Protein AF-A0A2M8KG02-F1 (afdb_monomer_lite)

Secondary structure (DSSP, 8-state):
-PPPPPPPP-----S------TTS-GGGSPP----HHHHHHHIIIIIS---HHHHHHHTTS-HHHHHHHHT-

pLDDT: mean 89.97, std 8.2, range [47.66, 96.31]

Radius of gyration: 14.66 Å; chains: 1; bounding box: 34×24×47 Å

Foldseek 3Di:
DPDDDDQWDQPDDDPDQDDDDPPDDPVPDDDDHQDSLLVSLCCVCPVVVDDLCVSCVNRVHHSVVSVVSPVD

Organism: NCBI:txid1974814

InterPro domains:
  IPR002852 Uncharacterised protein family UPF0251 [PF02001] (2-70)
  IPR002852 Uncharacterised protein family UPF0251 [PTHR37478] (1-71)

Structure (mmCIF, N/CA/C/O backbone):
data_AF-A0A2M8KG02-F1
#
_entry.id   AF-A0A2M8KG02-F1
#
loop_
_atom_site.group_PDB
_atom_site.id
_atom_site.type_symbol
_atom_site.label_atom_id
_atom_site.label_alt_id
_atom_site.label_comp_id
_atom_site.label_asym_id
_atom_site.label_entity_id
_atom_site.label_seq_id
_atom_site.pdbx_PDB_ins_code
_atom_site.Cartn_x
_atom_site.Cartn_y
_atom_site.Cartn_z
_atom_site.occupancy
_atom_site.B_iso_or_equiv
_atom_site.auth_seq_id
_atom_site.auth_comp_id
_atom_site.auth_asym_id
_atom_site.auth_atom_id
_atom_site.pdbx_PDB_model_num
ATOM 1 N N . MET A 1 1 ? 10.442 7.192 24.293 1.00 47.66 1 MET A N 1
ATOM 2 C CA . MET A 1 1 ? 9.818 5.891 23.968 1.00 47.66 1 MET A CA 1
ATOM 3 C C . MET A 1 1 ? 8.997 6.065 22.704 1.00 47.66 1 MET A C 1
ATOM 5 O O . MET A 1 1 ? 8.121 6.921 22.687 1.00 47.66 1 MET A O 1
ATOM 9 N N . SER A 1 2 ? 9.318 5.340 21.633 1.00 61.56 2 SER A N 1
ATOM 10 C CA . SER A 1 2 ? 8.511 5.322 20.409 1.00 61.56 2 SER A CA 1
ATOM 11 C C . SER A 1 2 ? 7.166 4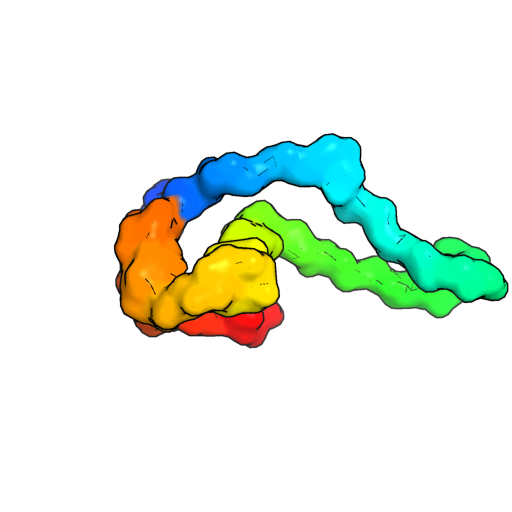.662 20.714 1.00 61.56 2 SER A C 1
ATOM 13 O O . SER A 1 2 ? 7.115 3.586 21.306 1.00 61.56 2 SER A O 1
ATOM 15 N N . ARG A 1 3 ? 6.065 5.336 20.364 1.00 70.00 3 ARG A N 1
ATOM 16 C CA . ARG A 1 3 ? 4.713 4.794 20.541 1.00 70.00 3 ARG A CA 1
ATOM 17 C C . ARG A 1 3 ? 4.617 3.461 19.781 1.00 70.00 3 ARG A C 1
ATOM 19 O O . ARG A 1 3 ? 4.979 3.450 18.602 1.00 70.00 3 ARG A O 1
ATOM 26 N N . PRO A 1 4 ? 4.142 2.368 20.406 1.00 72.25 4 PRO A N 1
ATOM 27 C CA . PRO A 1 4 ? 3.950 1.101 19.710 1.00 72.25 4 PRO A CA 1
ATOM 28 C C . PRO A 1 4 ? 3.061 1.311 18.484 1.00 72.25 4 PRO A C 1
ATOM 30 O O . PRO A 1 4 ? 2.030 1.987 18.572 1.00 72.25 4 PRO A O 1
ATOM 33 N N . ARG A 1 5 ? 3.469 0.766 17.335 1.00 70.31 5 ARG A N 1
ATOM 34 C CA . ARG A 1 5 ? 2.617 0.754 16.143 1.00 70.31 5 ARG A CA 1
ATOM 35 C C . ARG A 1 5 ? 1.429 -0.159 16.443 1.00 70.31 5 ARG A C 1
ATOM 37 O O . ARG A 1 5 ? 1.630 -1.301 16.844 1.00 70.31 5 ARG A O 1
ATOM 44 N N . LEU A 1 6 ? 0.209 0.357 16.302 1.00 76.50 6 LEU A N 1
ATOM 45 C CA . LEU A 1 6 ? -0.985 -0.483 16.384 1.00 76.50 6 LEU A CA 1
ATOM 46 C C . LEU A 1 6 ? -1.018 -1.437 15.187 1.00 76.50 6 LEU A C 1
ATOM 48 O O . LEU A 1 6 ? -0.642 -1.047 14.080 1.00 76.50 6 LEU A O 1
ATOM 52 N N . CYS A 1 7 ? -1.511 -2.656 15.410 1.00 76.62 7 CYS A N 1
ATOM 53 C CA . CYS A 1 7 ? -1.846 -3.571 14.326 1.00 76.62 7 CYS A CA 1
ATOM 54 C C . CYS A 1 7 ? -2.959 -2.950 13.475 1.00 76.62 7 CYS A C 1
ATOM 56 O O . CYS A 1 7 ? -4.002 -2.567 14.004 1.00 76.62 7 CYS A O 1
ATOM 58 N N . ARG A 1 8 ? -2.721 -2.842 12.168 1.00 83.69 8 ARG A N 1
ATOM 59 C CA . ARG A 1 8 ? -3.680 -2.322 11.188 1.00 83.69 8 ARG A CA 1
ATOM 60 C C . ARG A 1 8 ? -4.333 -3.489 10.466 1.00 83.69 8 ARG A C 1
ATOM 62 O O . ARG A 1 8 ? -3.712 -4.541 10.314 1.00 83.69 8 ARG A O 1
ATOM 69 N N . LYS A 1 9 ? -5.574 -3.309 10.025 1.00 89.38 9 LYS A N 1
ATOM 70 C CA . LYS A 1 9 ? -6.272 -4.329 9.242 1.00 89.38 9 LYS A CA 1
ATOM 71 C C . LYS A 1 9 ? -5.973 -4.144 7.763 1.00 89.38 9 LYS A C 1
ATOM 73 O O . LYS A 1 9 ? -6.131 -3.052 7.229 1.00 89.38 9 LYS A O 1
ATOM 78 N N . ILE A 1 10 ? -5.534 -5.229 7.140 1.00 91.12 10 ILE A N 1
ATOM 79 C CA . ILE A 1 10 ? -5.230 -5.320 5.717 1.00 91.12 10 ILE A CA 1
ATOM 80 C C . ILE A 1 10 ? -6.063 -6.476 5.181 1.00 91.12 10 ILE A C 1
ATOM 82 O O . ILE A 1 10 ? -5.931 -7.600 5.663 1.00 91.12 10 ILE A O 1
ATOM 86 N N . GLU A 1 11 ? -6.954 -6.195 4.235 1.00 90.25 11 GLU A N 1
ATOM 87 C CA . GLU A 1 11 ? -7.815 -7.218 3.632 1.00 90.25 11 GLU A CA 1
ATOM 88 C C . GLU A 1 11 ? -7.288 -7.701 2.279 1.00 90.25 11 GLU A C 1
ATOM 90 O O . GLU A 1 11 ? -7.805 -8.671 1.727 1.00 90.25 11 GLU A O 1
ATOM 95 N N . PHE A 1 12 ? -6.262 -7.045 1.738 1.00 89.06 12 PHE A N 1
ATOM 96 C CA . PHE A 1 12 ? -5.709 -7.387 0.441 1.00 89.06 12 PHE A CA 1
ATOM 97 C C . PHE A 1 12 ? -4.424 -8.202 0.540 1.00 89.06 12 PHE A C 1
ATOM 99 O O . PHE A 1 12 ? -3.467 -7.823 1.213 1.00 89.06 12 PHE A O 1
ATOM 106 N N . ASN A 1 13 ? -4.413 -9.320 -0.180 1.00 88.69 13 ASN A N 1
ATOM 107 C CA . ASN A 1 13 ? -3.270 -10.204 -0.324 1.00 88.69 13 ASN A CA 1
ATOM 108 C C . ASN A 1 13 ? -3.033 -10.445 -1.825 1.00 88.69 13 ASN A C 1
ATOM 110 O O . ASN A 1 13 ? -3.764 -11.237 -2.421 1.00 88.69 13 ASN A O 1
ATOM 114 N N . PRO A 1 14 ? -2.102 -9.717 -2.464 1.00 85.56 14 PRO A N 1
ATOM 115 C CA . PRO A 1 14 ? -1.883 -9.825 -3.899 1.00 85.56 14 PRO A CA 1
ATOM 116 C C . PRO A 1 14 ? -1.092 -11.092 -4.248 1.00 85.56 14 PRO A C 1
ATOM 118 O O . PRO A 1 14 ? -0.024 -11.337 -3.692 1.00 85.56 14 PRO A O 1
ATOM 121 N N . ASP A 1 15 ? -1.552 -11.839 -5.252 1.00 89.75 15 ASP A N 1
ATOM 122 C CA . ASP A 1 15 ? -0.784 -12.961 -5.817 1.00 89.75 15 ASP A CA 1
ATOM 123 C C . ASP A 1 15 ? 0.430 -12.480 -6.639 1.00 89.75 15 ASP A C 1
ATOM 125 O O . ASP A 1 15 ? 1.389 -13.221 -6.855 1.00 89.75 15 ASP A O 1
ATOM 129 N N . ILE A 1 16 ? 0.392 -11.225 -7.105 1.00 90.00 16 ILE A N 1
ATOM 130 C CA . ILE A 1 16 ? 1.436 -10.586 -7.911 1.00 90.00 16 ILE A CA 1
ATOM 131 C C . ILE A 1 16 ? 1.953 -9.357 -7.166 1.00 90.00 16 ILE A C 1
ATOM 133 O O . ILE A 1 16 ? 1.227 -8.384 -6.976 1.00 90.00 16 ILE A O 1
ATOM 137 N N . THR A 1 17 ? 3.228 -9.383 -6.780 1.00 91.38 17 THR A N 1
ATOM 138 C CA . THR A 1 17 ? 3.867 -8.332 -5.967 1.00 91.38 17 THR A CA 1
ATOM 139 C C . THR A 1 17 ? 4.915 -7.517 -6.719 1.00 91.38 17 THR A C 1
ATOM 141 O O . THR A 1 17 ? 5.491 -6.595 -6.150 1.00 91.38 17 THR A O 1
ATOM 144 N N . TYR A 1 18 ? 5.178 -7.836 -7.989 1.00 91.12 18 TYR A N 1
ATOM 145 C CA . TYR A 1 18 ? 6.231 -7.185 -8.759 1.00 91.12 18 TYR A CA 1
ATOM 146 C C . TYR A 1 18 ? 5.724 -6.730 -10.119 1.00 91.12 18 TYR A C 1
ATOM 148 O O . TYR A 1 18 ? 5.258 -7.531 -10.931 1.00 91.12 18 TYR A O 1
ATOM 156 N N . PHE A 1 19 ? 5.874 -5.437 -10.383 1.00 90.31 19 PHE A N 1
ATOM 157 C CA . PHE A 1 19 ? 5.493 -4.817 -11.642 1.00 90.31 19 PHE A CA 1
ATOM 158 C C . PHE A 1 19 ? 6.716 -4.154 -12.254 1.00 90.31 19 PHE A C 1
ATOM 160 O O . PHE A 1 19 ? 7.485 -3.486 -11.568 1.00 90.31 19 PHE A O 1
ATOM 167 N N . LYS A 1 20 ? 6.907 -4.350 -13.560 1.00 92.75 20 LYS A N 1
ATOM 168 C CA . LYS A 1 20 ? 7.985 -3.700 -14.304 1.00 92.75 20 LYS A CA 1
ATOM 169 C C . LYS A 1 20 ? 7.471 -3.176 -15.644 1.00 92.75 20 LYS A C 1
ATOM 171 O O . LYS A 1 20 ? 6.709 -3.886 -16.307 1.00 92.75 20 LYS A O 1
ATOM 176 N N . PRO A 1 21 ? 7.909 -1.988 -16.087 1.00 91.19 21 PRO A N 1
ATOM 177 C CA . PRO A 1 21 ? 7.584 -1.489 -17.412 1.00 91.19 21 PRO A CA 1
ATOM 178 C C 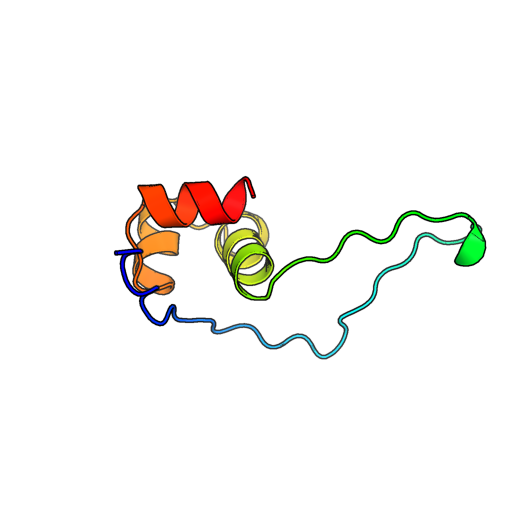. PRO A 1 21 ? 8.175 -2.387 -18.508 1.00 91.19 21 PRO A C 1
ATOM 180 O O . PRO A 1 21 ? 9.235 -3.010 -18.360 1.00 91.19 21 PRO A O 1
ATOM 183 N N . GLN A 1 22 ? 7.474 -2.461 -19.636 1.00 93.69 22 GLN A N 1
ATOM 184 C CA . GLN A 1 22 ? 7.923 -3.215 -20.801 1.00 93.69 22 GLN A CA 1
ATOM 185 C C . GLN A 1 22 ? 9.085 -2.490 -21.501 1.00 93.69 22 GLN A C 1
ATOM 187 O O . GLN A 1 22 ? 9.105 -1.268 -21.592 1.00 93.69 22 GLN A O 1
ATOM 192 N N . GLY A 1 23 ? 10.057 -3.248 -22.019 1.00 93.38 23 GLY A N 1
ATOM 193 C CA . GLY A 1 23 ? 11.137 -2.713 -22.861 1.00 93.38 23 GLY A CA 1
ATOM 194 C C . GLY A 1 23 ? 12.361 -2.163 -22.121 1.00 93.38 23 GLY A C 1
ATOM 195 O O . GLY A 1 23 ? 13.386 -1.950 -22.761 1.00 93.38 23 GLY A O 1
ATOM 196 N N . VAL A 1 24 ? 12.314 -2.014 -20.792 1.00 91.38 24 VAL A N 1
ATOM 197 C CA . VAL A 1 24 ? 13.473 -1.577 -19.993 1.00 91.38 24 VAL A CA 1
ATOM 198 C C . VAL A 1 24 ? 14.040 -2.752 -19.182 1.00 91.38 24 VAL A C 1
ATOM 200 O O . VAL A 1 24 ? 13.301 -3.403 -18.435 1.00 91.38 24 VAL A O 1
ATOM 203 N N . PRO A 1 25 ? 15.342 -3.078 -19.319 1.00 92.31 25 PRO A N 1
ATOM 204 C CA . PRO A 1 25 ? 15.988 -4.072 -18.469 1.00 92.31 25 PRO A CA 1
ATOM 205 C C . PRO A 1 25 ? 15.966 -3.668 -16.990 1.00 92.31 25 PRO A C 1
ATOM 207 O O . PRO A 1 25 ? 16.303 -2.540 -16.649 1.00 92.31 25 PRO A O 1
ATOM 210 N N . MET A 1 26 ? 15.673 -4.631 -16.114 1.00 88.94 26 MET A N 1
ATOM 211 C CA . MET A 1 26 ? 15.566 -4.448 -14.655 1.00 88.94 26 MET A CA 1
ATOM 212 C C . MET A 1 26 ? 16.761 -3.729 -14.023 1.00 88.94 26 MET A C 1
ATOM 214 O O . MET A 1 26 ? 16.585 -2.892 -13.154 1.00 88.94 26 MET A O 1
ATOM 218 N N . ARG A 1 27 ? 17.979 -4.016 -14.497 1.00 92.38 27 ARG A N 1
ATOM 219 C CA . ARG A 1 27 ? 19.224 -3.406 -13.997 1.00 92.38 27 ARG A CA 1
ATOM 220 C C . ARG A 1 27 ? 19.308 -1.883 -14.167 1.00 92.38 27 ARG A C 1
ATOM 222 O O . ARG A 1 27 ? 20.203 -1.275 -13.599 1.00 92.38 27 ARG A O 1
ATOM 229 N N . PHE A 1 28 ? 18.455 -1.300 -15.008 1.00 94.25 28 PHE A N 1
ATOM 230 C CA . PHE A 1 28 ? 18.398 0.142 -15.257 1.00 94.25 28 PHE A CA 1
ATOM 231 C C . PHE A 1 28 ? 17.203 0.814 -14.574 1.00 94.25 28 PHE A C 1
ATOM 233 O O . PHE A 1 28 ? 17.044 2.023 -14.702 1.00 94.25 28 PHE A O 1
ATOM 240 N N . LEU A 1 29 ? 16.344 0.040 -13.909 1.00 93.44 29 LEU A N 1
ATOM 241 C CA . LEU A 1 29 ? 15.167 0.552 -13.228 1.00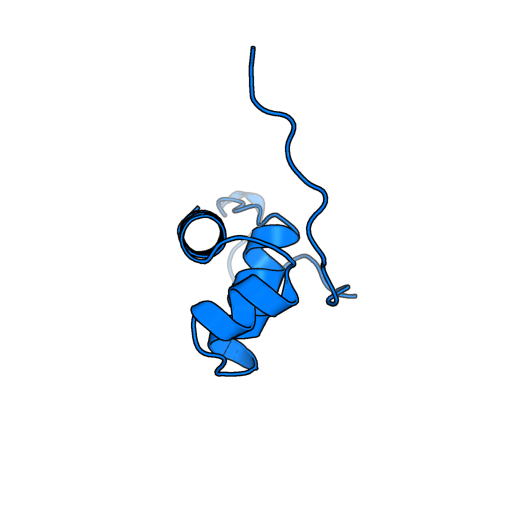 93.44 29 LEU A CA 1
ATOM 242 C C . LEU A 1 29 ? 15.472 0.769 -11.751 1.00 93.44 29 LEU A C 1
ATOM 244 O O . LEU A 1 29 ? 16.153 -0.035 -11.116 1.00 93.44 29 LEU A O 1
ATOM 248 N N . GLU A 1 30 ? 14.921 1.848 -11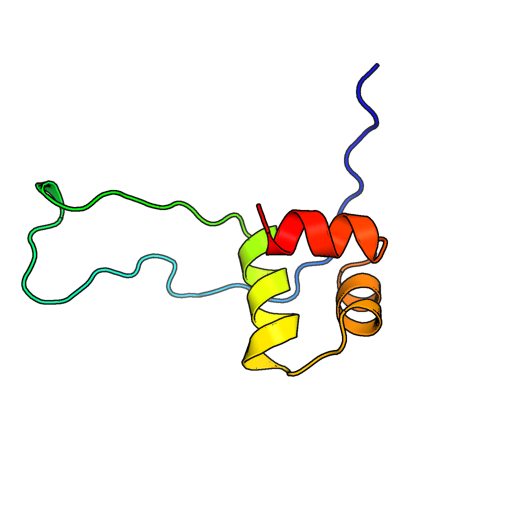.215 1.00 93.56 30 GLU A N 1
ATOM 249 C CA . GLU A 1 30 ? 14.818 2.044 -9.778 1.00 93.56 30 GLU A CA 1
ATOM 250 C C . GLU A 1 30 ? 13.704 1.149 -9.224 1.00 93.56 30 GLU A C 1
ATOM 252 O O . GLU A 1 30 ? 12.640 1.010 -9.835 1.00 93.56 30 GLU A O 1
ATOM 257 N N . ILE A 1 31 ? 13.966 0.513 -8.082 1.00 92.00 31 ILE A N 1
ATOM 258 C CA . ILE A 1 31 ? 12.987 -0.322 -7.389 1.00 92.00 31 ILE A CA 1
ATOM 259 C C . ILE A 1 31 ? 12.303 0.545 -6.339 1.00 92.00 31 ILE A C 1
ATOM 261 O O . ILE A 1 31 ? 12.958 1.036 -5.424 1.00 92.00 31 ILE A O 1
ATOM 265 N N . VAL A 1 32 ? 10.986 0.692 -6.466 1.00 91.81 32 VAL A N 1
ATOM 266 C CA . VAL A 1 32 ? 10.138 1.319 -5.450 1.00 91.81 32 VAL A CA 1
ATOM 267 C C . VAL A 1 32 ? 9.405 0.209 -4.710 1.00 91.81 32 VAL A C 1
ATOM 269 O O . VAL A 1 32 ? 8.626 -0.534 -5.309 1.00 91.81 32 VAL A O 1
ATOM 272 N N . GLU A 1 33 ? 9.685 0.068 -3.418 1.00 92.00 33 GLU A N 1
ATOM 273 C CA . GLU A 1 33 ? 9.007 -0.893 -2.553 1.00 92.00 33 GLU A CA 1
ATOM 274 C C . GLU A 1 33 ? 7.778 -0.235 -1.928 1.00 92.00 33 GLU A C 1
ATOM 276 O O . GLU A 1 33 ? 7.885 0.827 -1.321 1.00 92.00 33 GLU A O 1
ATOM 281 N N . LEU A 1 34 ? 6.619 -0.878 -2.066 1.00 91.44 34 LEU A N 1
ATOM 282 C CA . LEU A 1 34 ? 5.402 -0.489 -1.363 1.00 91.44 34 LEU A CA 1
ATOM 283 C C . LEU A 1 34 ? 5.155 -1.468 -0.224 1.00 91.44 34 LEU A C 1
ATOM 285 O O . LEU A 1 34 ? 5.146 -2.689 -0.406 1.00 91.44 34 LEU A O 1
ATOM 289 N N . THR A 1 35 ? 4.915 -0.927 0.957 1.00 91.62 35 THR A N 1
ATOM 290 C CA . THR A 1 35 ? 4.446 -1.687 2.105 1.00 91.62 35 THR A CA 1
ATOM 291 C C . THR A 1 35 ? 3.028 -2.198 1.860 1.00 91.62 35 THR A C 1
ATOM 293 O O . THR A 1 35 ? 2.236 -1.632 1.103 1.00 91.62 35 THR A O 1
ATOM 296 N N . THR A 1 36 ? 2.660 -3.271 2.557 1.00 90.62 36 THR A N 1
ATOM 297 C CA . THR A 1 36 ? 1.289 -3.801 2.516 1.00 90.62 36 THR A CA 1
ATOM 298 C C . THR A 1 36 ? 0.255 -2.776 2.994 1.00 90.62 36 THR A C 1
ATOM 300 O O . THR A 1 36 ? -0.889 -2.805 2.550 1.00 90.62 36 THR A O 1
ATOM 303 N N . GLU A 1 37 ? 0.659 -1.843 3.862 1.00 92.00 37 GLU A N 1
ATOM 304 C CA . GLU A 1 37 ? -0.188 -0.763 4.373 1.00 92.00 37 GLU A CA 1
ATOM 305 C C . GLU A 1 37 ? -0.461 0.308 3.314 1.00 92.00 37 GLU A C 1
ATOM 307 O O . GLU A 1 37 ? -1.620 0.663 3.107 1.00 92.00 37 GLU A O 1
ATOM 312 N N . GLU A 1 38 ? 0.579 0.799 2.632 1.00 92.88 38 GLU A N 1
ATOM 313 C CA . GLU A 1 38 ? 0.450 1.757 1.519 1.00 92.88 38 GLU A CA 1
ATOM 314 C C . GLU A 1 38 ? -0.425 1.183 0.411 1.00 92.88 38 GLU A C 1
ATOM 316 O O . GLU A 1 38 ? -1.293 1.858 -0.143 1.00 92.88 38 GLU A O 1
ATOM 321 N N . MET A 1 39 ? -0.227 -0.098 0.123 1.00 93.12 39 MET A N 1
ATOM 322 C CA . MET A 1 39 ? -0.908 -0.766 -0.965 1.00 93.12 39 MET A CA 1
ATOM 323 C C . MET A 1 39 ? -2.397 -1.008 -0.649 1.00 93.12 39 MET A C 1
ATOM 325 O O . MET A 1 39 ? -3.258 -0.718 -1.482 1.00 93.12 39 MET A O 1
ATOM 329 N N . GLU A 1 40 ? -2.731 -1.410 0.584 1.00 94.44 40 GLU A N 1
ATOM 330 C CA . GLU A 1 40 ? -4.123 -1.459 1.053 1.00 94.44 40 GLU A CA 1
ATOM 331 C C . GLU A 1 40 ? -4.771 -0.070 1.067 1.00 94.44 40 GLU A C 1
ATOM 333 O O . GLU A 1 40 ? -5.904 0.086 0.609 1.00 94.44 40 GLU A O 1
ATOM 338 N N . ALA A 1 41 ? -4.057 0.955 1.543 1.00 94.81 41 ALA A N 1
ATOM 339 C CA . ALA A 1 41 ? -4.571 2.319 1.565 1.00 94.81 41 ALA A CA 1
ATOM 340 C C . ALA A 1 41 ? -4.891 2.820 0.150 1.00 94.81 41 ALA A C 1
ATOM 342 O O . ALA A 1 41 ? -5.982 3.352 -0.077 1.00 94.81 41 ALA A O 1
ATOM 343 N N . CYS A 1 42 ? -3.988 2.578 -0.803 1.00 93.81 42 CYS A N 1
ATOM 344 C CA . CYS A 1 42 ? -4.163 2.897 -2.216 1.00 93.81 42 CYS A CA 1
ATOM 345 C C . CYS A 1 42 ? -5.369 2.158 -2.816 1.00 93.81 42 CYS A C 1
ATOM 347 O O . CYS A 1 42 ? -6.219 2.784 -3.450 1.00 93.81 42 CYS A O 1
ATOM 349 N N . ARG A 1 43 ? -5.520 0.854 -2.542 1.00 94.38 43 ARG A N 1
ATOM 350 C CA . ARG A 1 43 ? -6.677 0.061 -2.988 1.00 94.38 43 ARG A CA 1
ATOM 351 C C . ARG A 1 43 ? -7.994 0.625 -2.458 1.00 94.38 43 ARG A C 1
ATOM 353 O O . ARG A 1 43 ? -8.933 0.815 -3.227 1.00 94.38 43 ARG A O 1
ATOM 360 N N . LEU A 1 44 ? -8.081 0.905 -1.158 1.00 95.75 44 LEU A N 1
ATOM 361 C CA . LEU A 1 44 ? -9.304 1.448 -0.563 1.00 95.75 44 LEU A CA 1
ATOM 362 C C . LEU A 1 44 ? -9.665 2.813 -1.162 1.00 95.75 44 LEU A C 1
ATOM 364 O O . LEU A 1 44 ? -10.836 3.049 -1.449 1.00 95.75 44 LEU A O 1
ATOM 368 N N . ARG A 1 45 ? -8.673 3.680 -1.399 1.00 95.06 45 ARG A N 1
ATOM 369 C CA . ARG A 1 45 ? -8.917 5.025 -1.930 1.00 95.06 45 ARG A CA 1
ATOM 370 C C . ARG A 1 45 ? -9.256 5.043 -3.415 1.00 95.06 45 ARG A C 1
ATOM 372 O O . ARG A 1 45 ? -10.192 5.728 -3.800 1.00 95.06 45 ARG A O 1
ATOM 379 N N . HIS A 1 46 ? -8.449 4.370 -4.231 1.00 93.81 46 HIS A N 1
ATOM 380 C CA . HIS A 1 46 ? -8.435 4.550 -5.686 1.00 93.81 46 HIS A CA 1
ATOM 381 C C . HIS A 1 46 ? -9.111 3.420 -6.459 1.00 93.81 46 HIS A C 1
ATOM 383 O O . HIS A 1 46 ? -9.478 3.621 -7.609 1.00 93.81 46 HIS A O 1
ATOM 389 N N . ILE A 1 47 ? -9.241 2.231 -5.865 1.00 93.44 47 ILE A N 1
ATOM 390 C CA . ILE A 1 47 ? -9.907 1.088 -6.509 1.00 93.44 47 ILE A CA 1
ATOM 391 C C . ILE A 1 47 ? -11.335 0.940 -5.984 1.00 93.44 47 ILE A C 1
ATOM 393 O O . ILE A 1 47 ? -12.242 0.640 -6.752 1.00 93.44 47 ILE A O 1
ATOM 397 N N . ASN A 1 48 ? -11.541 1.157 -4.683 1.00 94.56 48 ASN A N 1
ATOM 398 C CA . ASN A 1 48 ? -12.861 1.047 -4.061 1.00 94.56 48 ASN A CA 1
ATOM 399 C C . ASN A 1 48 ? -13.585 2.399 -3.914 1.00 94.56 48 ASN A C 1
ATOM 401 O O . ASN A 1 48 ? -14.654 2.420 -3.307 1.00 94.56 48 ASN A O 1
ATOM 405 N N . ASP A 1 49 ? -12.995 3.500 -4.397 1.00 95.12 49 ASP A N 1
ATOM 406 C CA . ASP A 1 49 ? -13.534 4.869 -4.324 1.00 95.12 49 ASP A CA 1
ATOM 407 C C . ASP A 1 49 ? -14.027 5.287 -2.925 1.00 95.12 49 ASP A C 1
ATOM 409 O O . ASP A 1 49 ? -14.984 6.046 -2.780 1.00 95.12 49 ASP A O 1
ATOM 413 N N . MET A 1 50 ? -13.373 4.796 -1.867 1.00 96.31 50 MET A N 1
ATOM 414 C CA . MET A 1 50 ? -13.784 5.101 -0.496 1.00 96.31 50 MET A CA 1
ATOM 415 C C . MET A 1 50 ? -13.297 6.488 -0.080 1.00 96.31 50 MET A C 1
ATOM 417 O O . MET A 1 50 ? -12.199 6.937 -0.448 1.00 96.31 50 MET A O 1
ATOM 421 N N . GLU A 1 51 ? -14.101 7.161 0.738 1.00 95.38 51 GLU A N 1
ATOM 422 C CA . GLU A 1 51 ? -13.690 8.401 1.383 1.00 95.38 51 GLU A CA 1
ATOM 423 C C . GLU A 1 51 ? -12.607 8.139 2.437 1.00 95.38 51 GLU A C 1
ATOM 425 O O . GLU A 1 51 ? -12.504 7.057 3.020 1.00 95.38 51 GLU A O 1
ATOM 430 N N . GLN A 1 52 ? -11.779 9.149 2.709 1.00 92.56 52 GLN A N 1
ATOM 431 C CA . GLN A 1 52 ? -10.602 8.999 3.576 1.00 92.56 52 GLN A CA 1
ATOM 432 C C . GLN A 1 52 ? -10.955 8.499 4.986 1.00 92.56 52 GLN A C 1
ATOM 434 O O . GLN A 1 52 ? -10.193 7.748 5.595 1.00 92.56 52 GLN A O 1
ATOM 439 N N . GLN A 1 53 ? -12.099 8.934 5.513 1.00 95.12 53 GLN A N 1
ATOM 440 C CA . GLN A 1 53 ? -12.581 8.512 6.823 1.00 95.12 53 GLN A CA 1
ATOM 441 C C . GLN A 1 53 ? -13.015 7.039 6.812 1.00 95.12 53 GLN A C 1
ATOM 443 O O . GLN A 1 53 ? -12.577 6.272 7.663 1.00 95.12 53 GLN A O 1
ATOM 448 N N . GLU A 1 54 ? -13.776 6.619 5.800 1.00 95.75 54 GLU A N 1
ATOM 449 C CA . GLU A 1 54 ? -14.237 5.234 5.655 1.00 95.75 54 GLU A CA 1
ATOM 450 C C . GLU A 1 54 ? -13.072 4.256 5.467 1.00 95.75 54 GLU A C 1
ATOM 452 O O . GLU A 1 54 ? -13.044 3.177 6.061 1.00 95.75 54 GLU A O 1
ATOM 457 N N . ALA A 1 55 ? -12.075 4.642 4.668 1.00 95.19 55 ALA A N 1
ATOM 458 C CA . ALA A 1 55 ? -10.884 3.835 4.452 1.00 95.19 55 ALA A CA 1
ATOM 459 C C . ALA A 1 55 ? -10.038 3.698 5.732 1.00 95.19 55 ALA A C 1
ATOM 461 O O . ALA A 1 55 ? -9.534 2.611 6.032 1.00 95.19 55 ALA A O 1
ATOM 462 N N . ALA A 1 56 ? -9.927 4.771 6.523 1.00 94.38 56 ALA A N 1
ATOM 463 C CA . ALA A 1 56 ? -9.242 4.742 7.811 1.00 94.38 56 ALA A CA 1
ATOM 464 C C . ALA A 1 56 ? -9.945 3.814 8.815 1.00 94.38 56 ALA A C 1
ATOM 466 O O . ALA A 1 56 ? -9.281 2.999 9.465 1.00 94.38 56 ALA A O 1
ATOM 467 N N . ASP A 1 57 ? -11.277 3.876 8.875 1.00 94.81 57 ASP A N 1
ATOM 468 C CA . ASP A 1 57 ? -12.088 3.006 9.726 1.00 94.81 57 ASP A CA 1
ATOM 469 C C . ASP A 1 57 ? -11.920 1.531 9.333 1.00 94.81 57 ASP A C 1
ATOM 471 O O . ASP A 1 57 ? -11.727 0.674 10.202 1.00 94.81 57 ASP A O 1
ATOM 475 N N . LYS A 1 58 ? -11.882 1.231 8.026 1.00 94.38 58 LYS A N 1
ATOM 476 C CA . LYS A 1 58 ? -11.637 -0.125 7.504 1.00 94.38 58 LYS A CA 1
ATOM 477 C C . LYS A 1 58 ? -10.274 -0.689 7.905 1.00 94.38 58 LYS A C 1
ATOM 479 O O . LYS A 1 58 ? -10.172 -1.870 8.230 1.00 94.38 58 LYS A O 1
ATOM 484 N N . MET A 1 59 ? -9.241 0.153 7.918 1.00 93.44 59 MET A N 1
ATOM 485 C CA . MET A 1 59 ? -7.888 -0.225 8.349 1.00 93.44 59 MET A CA 1
ATOM 486 C C . MET A 1 59 ? -7.705 -0.208 9.877 1.00 93.44 59 MET A C 1
ATOM 488 O O . MET A 1 59 ? -6.604 -0.489 10.362 1.00 93.44 59 MET A O 1
ATOM 492 N N . HIS A 1 60 ? -8.757 0.112 10.642 1.00 93.62 60 HIS A N 1
ATOM 493 C CA . HIS A 1 60 ? -8.720 0.338 12.091 1.00 93.62 60 HIS A CA 1
ATOM 494 C C . HIS A 1 60 ? -7.653 1.359 12.506 1.00 93.62 60 HIS A C 1
ATOM 496 O O . HIS A 1 60 ? -6.876 1.152 13.442 1.00 93.62 60 HIS A O 1
ATOM 502 N N . THR A 1 61 ? -7.594 2.481 11.793 1.00 91.75 61 THR A N 1
ATOM 503 C CA . THR A 1 61 ? -6.644 3.556 12.067 1.00 91.75 61 THR A CA 1
ATOM 504 C C . THR A 1 61 ? -7.320 4.923 12.066 1.00 91.75 61 THR A C 1
ATOM 506 O O . THR A 1 61 ? -8.452 5.080 11.633 1.00 91.75 61 THR A O 1
ATOM 509 N N . SER A 1 62 ? -6.628 5.943 12.576 1.00 92.44 62 SER A N 1
ATOM 510 C CA . SER A 1 62 ? -7.149 7.313 12.505 1.00 92.44 62 SER A CA 1
ATOM 511 C C . SER A 1 62 ? -7.009 7.872 11.090 1.00 92.44 62 SER A C 1
ATOM 513 O O . SER A 1 62 ? -6.021 7.584 10.413 1.00 92.44 62 SER A O 1
ATOM 515 N N . GLN A 1 63 ? -7.917 8.762 10.682 1.00 93.88 63 GLN A N 1
ATOM 516 C CA . GLN A 1 63 ? -7.869 9.438 9.378 1.00 93.88 63 GLN A CA 1
ATOM 517 C C . GLN A 1 63 ? -6.501 10.082 9.082 1.00 93.88 63 GLN A C 1
ATOM 519 O O . GLN A 1 63 ? -5.980 9.972 7.973 1.00 93.88 63 GLN A O 1
ATOM 524 N N . SER A 1 64 ? -5.877 10.704 10.091 1.00 93.00 64 SER A N 1
ATOM 525 C CA . SER A 1 64 ? -4.542 11.308 9.958 1.00 93.00 64 SER A CA 1
ATOM 526 C C . SER A 1 64 ? -3.426 10.278 9.751 1.00 93.00 64 SER A C 1
ATOM 528 O O . SER A 1 64 ? -2.468 10.537 9.027 1.00 93.00 64 SER A O 1
ATOM 530 N N . THR A 1 65 ? -3.531 9.100 10.372 1.00 91.38 65 THR A N 1
ATOM 531 C CA . THR A 1 65 ? -2.561 8.011 10.184 1.00 91.38 65 THR A CA 1
ATOM 532 C C . THR A 1 65 ? -2.756 7.343 8.831 1.00 91.38 65 THR A C 1
ATOM 534 O O . THR A 1 65 ? -1.768 7.096 8.152 1.00 91.38 65 THR A O 1
ATOM 537 N N . TYR A 1 66 ? -4.004 7.132 8.412 1.00 94.19 66 TYR A N 1
ATOM 538 C CA . TYR A 1 66 ? -4.331 6.672 7.066 1.00 94.19 66 TYR A CA 1
ATOM 539 C C . TYR A 1 66 ? -3.754 7.609 5.998 1.00 94.19 66 TYR A C 1
ATOM 541 O O . TYR A 1 6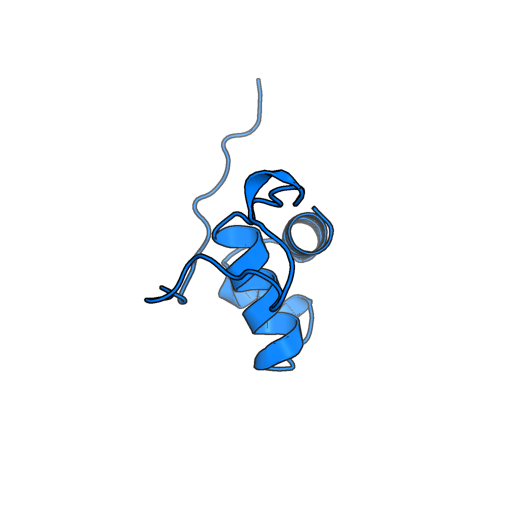6 ? -3.096 7.153 5.071 1.00 94.19 66 TYR A O 1
ATOM 549 N N . GLN A 1 67 ? -3.900 8.928 6.177 1.00 93.94 67 GLN A N 1
ATOM 550 C CA . GLN A 1 67 ? -3.310 9.907 5.262 1.00 93.94 67 GLN A CA 1
ATOM 551 C C . GLN A 1 67 ? -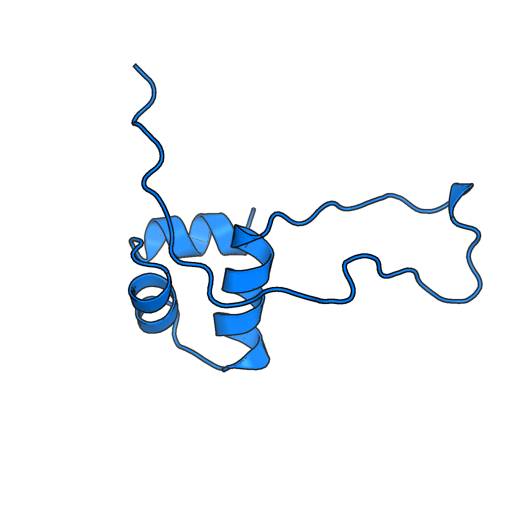1.795 9.757 5.164 1.00 93.94 67 GLN A C 1
ATOM 553 O O . GLN A 1 67 ? -1.245 9.742 4.075 1.00 93.94 67 GLN A O 1
ATOM 558 N N . ARG A 1 68 ? -1.110 9.623 6.302 1.00 93.12 68 ARG A N 1
ATOM 559 C CA . ARG A 1 68 ? 0.346 9.442 6.305 1.00 93.12 68 ARG A CA 1
ATOM 560 C C . ARG A 1 68 ? 0.771 8.171 5.587 1.00 93.12 68 ARG A C 1
ATOM 562 O O . ARG A 1 68 ? 1.809 8.200 4.962 1.00 93.12 68 ARG A O 1
ATOM 569 N N . ILE A 1 69 ? -0.014 7.098 5.683 1.00 92.31 69 ILE A N 1
ATOM 570 C CA . ILE A 1 69 ? 0.243 5.848 4.959 1.00 92.31 69 ILE A CA 1
ATOM 571 C C . ILE A 1 69 ? 0.029 6.049 3.455 1.00 92.31 69 ILE A C 1
ATOM 573 O O . ILE A 1 69 ? 0.814 5.553 2.667 1.00 92.31 69 ILE A O 1
ATOM 577 N N . LEU A 1 70 ? -0.997 6.797 3.046 1.00 91.94 70 LEU A N 1
ATOM 578 C CA . LEU A 1 70 ? -1.289 7.033 1.629 1.00 91.94 70 LEU A CA 1
ATOM 579 C C . LEU A 1 70 ? -0.255 7.939 0.927 1.00 91.94 70 LEU A C 1
ATOM 581 O O . LEU A 1 70 ? -0.090 7.839 -0.283 1.00 91.94 70 LEU A O 1
ATOM 585 N N . TYR A 1 71 ? 0.405 8.832 1.669 1.00 89.88 71 TYR A N 1
ATOM 586 C CA . TYR A 1 71 ? 1.399 9.794 1.157 1.00 89.88 71 TYR A CA 1
ATOM 587 C C . TYR A 1 71 ? 2.850 9.467 1.563 1.00 89.88 71 TYR A C 1
ATOM 589 O O . TYR A 1 71 ? 3.721 10.329 1.438 1.00 89.88 71 TYR A O 1
ATOM 597 N N . SER A 1 72 ? 3.064 8.277 2.123 1.00 83.88 72 SER A N 1
ATOM 598 C CA . SER A 1 72 ? 4.367 7.713 2.497 1.00 83.88 72 SER A CA 1
ATOM 599 C C . SER A 1 72 ? 5.190 7.417 1.245 1.00 83.88 72 SER A C 1
ATOM 601 O O . SER A 1 72 ? 6.386 7.788 1.246 1.00 83.88 72 SER A O 1
#

Sequence (72 aa):
MSRPRLCRKIEFNPDITYFKPQGVPMRFLEIVELTTEEMEACRLRHINDMEQQEAADKMHTSQSTYQRILYS